Protein AF-A0A964HFK9-F1 (afdb_monomer_lite)

Sequence (72 aa):
MQTDKSETLPQTHDAQDRVIWRRDLQAQMRVSGETMRRWLKAKKLPAPDVAMSLKTMGWKTSTLRAAGINLA

Radius of gyration: 16.88 Å; chains: 1; bounding box: 38×52×30 Å

pLDDT: mean 79.78, std 12.84, range [49.28, 91.44]

Structure (mmCIF, N/CA/C/O backbone):
data_AF-A0A964HFK9-F1
#
_entry.id   AF-A0A964HFK9-F1
#
loop_
_atom_site.group_PDB
_atom_site.id
_atom_site.type_symbol
_atom_site.label_atom_id
_atom_site.label_alt_id
_atom_site.label_comp_id
_atom_site.label_asym_id
_atom_site.label_entity_id
_atom_site.label_seq_id
_atom_site.pdbx_PDB_ins_code
_atom_site.Cartn_x
_atom_site.Cartn_y
_atom_site.Cartn_z
_atom_site.occupancy
_atom_site.B_iso_or_equiv
_atom_site.auth_seq_id
_atom_site.auth_comp_id
_atom_site.auth_asym_id
_atom_site.auth_atom_id
_atom_site.pdbx_PDB_model_num
ATOM 1 N N . MET A 1 1 ? -23.961 41.277 18.744 1.00 65.19 1 MET A N 1
ATOM 2 C CA . MET A 1 1 ? -24.390 39.932 18.312 1.00 65.19 1 MET A CA 1
ATOM 3 C C . MET A 1 1 ? -23.705 39.619 16.993 1.00 65.19 1 MET A C 1
ATOM 5 O O . MET A 1 1 ? -24.025 40.268 16.010 1.00 65.19 1 MET A O 1
ATOM 9 N N . GLN A 1 2 ? -22.744 38.697 16.979 1.00 49.28 2 GLN A N 1
ATOM 10 C CA . GLN A 1 2 ? -22.256 38.064 15.750 1.00 49.28 2 GLN A CA 1
ATOM 11 C C . GLN A 1 2 ? -21.629 36.728 16.140 1.00 49.28 2 GLN A C 1
ATOM 13 O O . GLN A 1 2 ? -20.528 36.656 16.671 1.00 49.28 2 GLN A O 1
ATOM 18 N N . THR A 1 3 ? -22.423 35.677 15.981 1.00 62.44 3 THR A N 1
ATOM 19 C CA . THR A 1 3 ? -21.978 34.290 16.016 1.00 62.44 3 THR A CA 1
ATOM 20 C C . THR A 1 3 ? -21.384 33.991 14.647 1.00 62.44 3 THR A C 1
ATOM 22 O O . THR A 1 3 ? -22.127 33.663 13.722 1.00 62.44 3 THR A O 1
ATOM 25 N N . ASP A 1 4 ? -20.070 34.157 14.502 1.00 56.47 4 ASP A N 1
ATOM 26 C CA . ASP A 1 4 ? -19.362 33.576 13.365 1.00 56.47 4 ASP A CA 1
ATOM 27 C C . ASP A 1 4 ? -19.228 32.077 13.620 1.00 56.47 4 ASP A C 1
ATOM 29 O O . ASP A 1 4 ? -18.506 31.598 14.496 1.00 56.47 4 ASP A O 1
ATOM 33 N N . LYS A 1 5 ? -20.079 31.347 12.917 1.00 64.94 5 LYS A N 1
ATOM 34 C CA . LYS A 1 5 ? -20.183 29.904 12.929 1.00 64.94 5 LYS A CA 1
ATOM 35 C C . LYS A 1 5 ? -19.020 29.395 12.084 1.00 64.94 5 LYS A C 1
ATOM 37 O O . LYS A 1 5 ? -19.186 29.169 10.892 1.00 64.94 5 LYS A O 1
ATOM 42 N N . SER A 1 6 ? -17.840 29.256 12.684 1.00 61.09 6 SER A N 1
ATOM 43 C CA . SER A 1 6 ? -16.719 28.589 12.026 1.00 61.09 6 SER A CA 1
ATOM 44 C C . SER A 1 6 ? -17.114 27.126 11.801 1.00 61.09 6 SER A C 1
ATOM 46 O O . SER A 1 6 ? -17.076 26.294 12.707 1.00 61.09 6 SER A O 1
ATOM 48 N N . GLU A 1 7 ? -17.611 26.849 10.597 1.00 56.34 7 GLU A N 1
ATOM 49 C CA . GLU A 1 7 ? -17.930 25.527 10.079 1.00 56.34 7 GLU A CA 1
ATOM 50 C C . GLU A 1 7 ? -16.669 24.661 10.096 1.00 56.34 7 GLU A C 1
ATOM 52 O O . GLU A 1 7 ? -15.872 24.644 9.160 1.00 56.34 7 GLU A O 1
ATOM 57 N N . THR A 1 8 ? -16.490 23.896 11.170 1.00 64.94 8 THR A N 1
ATOM 58 C CA . THR A 1 8 ? -15.653 22.700 11.132 1.00 64.94 8 THR A CA 1
ATOM 59 C C . THR A 1 8 ? -16.376 21.686 10.257 1.00 64.94 8 THR A C 1
ATOM 61 O O . THR A 1 8 ? -17.187 20.902 10.742 1.00 64.94 8 THR A O 1
ATOM 64 N N . LEU A 1 9 ? -16.119 21.725 8.952 1.00 60.25 9 LEU A N 1
ATOM 65 C CA . LEU A 1 9 ? -16.479 20.639 8.050 1.00 60.25 9 LEU A CA 1
ATOM 66 C C . LEU A 1 9 ? -15.636 19.416 8.448 1.00 60.25 9 LEU A C 1
ATOM 68 O O . LEU A 1 9 ? -14.413 19.454 8.269 1.00 60.25 9 LEU A O 1
ATOM 72 N N . PRO A 1 10 ? -16.218 18.322 8.978 1.00 58.97 10 PRO A N 1
ATOM 73 C CA . PRO A 1 10 ? -15.488 17.071 9.035 1.00 58.97 10 PRO A CA 1
ATOM 74 C C . PRO A 1 10 ? -15.259 16.641 7.585 1.00 58.97 10 PRO A C 1
ATOM 76 O O . PRO A 1 10 ? -16.199 16.329 6.856 1.00 58.97 10 PRO A O 1
ATOM 79 N N . GLN A 1 11 ? -14.007 16.669 7.133 1.00 51.91 11 GLN A N 1
ATOM 80 C CA . GLN A 1 11 ? -13.641 16.119 5.833 1.00 51.91 11 GLN A CA 1
ATOM 81 C C . GLN A 1 11 ? -13.735 14.591 5.896 1.00 51.91 11 GLN A C 1
ATOM 83 O O . GLN A 1 11 ? -12.735 13.890 6.014 1.00 51.91 11 GLN A O 1
ATOM 88 N N . THR A 1 12 ? -14.950 14.051 5.838 1.00 56.19 12 THR A N 1
ATOM 89 C CA . THR A 1 12 ? -15.188 12.612 5.729 1.00 56.19 12 THR A CA 1
ATOM 90 C C . THR A 1 12 ? -15.071 12.203 4.261 1.00 56.19 12 THR A C 1
ATOM 92 O O . THR A 1 12 ? -16.053 11.910 3.587 1.00 56.19 12 THR A O 1
ATOM 95 N N . HIS A 1 13 ? -13.851 12.220 3.725 1.00 52.00 13 HIS A N 1
ATOM 96 C CA . HIS A 1 13 ? -13.558 11.589 2.438 1.00 52.00 13 HIS A CA 1
ATOM 97 C C . HIS A 1 13 ? -13.441 10.071 2.636 1.00 52.00 13 HIS A C 1
ATOM 99 O O . HIS A 1 13 ? -12.337 9.551 2.758 1.00 52.00 13 HIS A O 1
ATOM 105 N N . ASP A 1 14 ? -14.568 9.357 2.670 1.00 55.81 14 ASP A N 1
ATOM 106 C CA . ASP A 1 14 ? -14.561 7.885 2.742 1.00 55.81 14 ASP A CA 1
ATOM 107 C C . ASP A 1 14 ? -15.658 7.233 1.882 1.00 55.81 14 ASP A C 1
ATOM 109 O O . ASP A 1 14 ? -16.401 6.366 2.322 1.00 55.81 14 ASP A O 1
ATOM 113 N N . ALA A 1 15 ? -15.795 7.674 0.628 1.00 55.12 15 ALA A N 1
ATOM 114 C CA . ALA A 1 15 ? -16.733 7.060 -0.326 1.00 55.12 15 ALA A CA 1
ATOM 115 C C . ALA A 1 15 ? -16.050 6.360 -1.514 1.00 55.12 15 ALA A C 1
ATOM 117 O O . ALA A 1 15 ? -16.723 5.765 -2.351 1.00 55.12 15 ALA A O 1
ATOM 118 N N . GLN A 1 16 ? -14.720 6.416 -1.619 1.00 62.53 16 GLN A N 1
ATOM 119 C CA . GLN A 1 16 ? -13.977 5.698 -2.654 1.00 62.53 16 GLN A CA 1
ATOM 120 C C . GLN A 1 16 ? -12.731 5.096 -2.019 1.00 62.53 16 GLN A C 1
ATOM 122 O O . GLN A 1 16 ? -11.807 5.832 -1.676 1.00 62.53 16 GLN A O 1
ATOM 127 N N . ASP A 1 17 ? -12.713 3.771 -1.861 1.00 74.06 17 ASP A N 1
ATOM 128 C CA . ASP A 1 17 ? -11.518 2.998 -1.521 1.00 74.06 17 ASP A CA 1
ATOM 129 C C . ASP A 1 17 ? -10.413 3.302 -2.537 1.00 74.06 17 ASP A C 1
ATOM 131 O O . ASP A 1 17 ? -10.335 2.701 -3.613 1.00 74.06 17 ASP A O 1
ATOM 135 N N . ARG A 1 18 ? -9.563 4.283 -2.223 1.00 84.06 18 ARG A N 1
ATOM 136 C CA . ARG A 1 18 ? -8.472 4.663 -3.112 1.00 84.06 18 ARG A CA 1
ATOM 137 C C . ARG A 1 18 ? -7.447 3.543 -3.092 1.00 84.06 18 ARG A C 1
ATOM 139 O O . ARG A 1 18 ? -6.998 3.104 -2.034 1.00 84.06 18 ARG A O 1
ATOM 146 N N . VAL A 1 19 ? -7.065 3.086 -4.277 1.00 87.75 19 VAL A N 1
ATOM 147 C CA . VAL A 1 19 ? -5.963 2.139 -4.422 1.00 87.75 19 VAL A CA 1
ATOM 148 C C . VAL A 1 19 ? -4.662 2.926 -4.413 1.00 87.75 19 VAL A C 1
ATOM 150 O O . VAL A 1 19 ? -4.408 3.748 -5.290 1.00 87.75 19 VAL A O 1
ATOM 153 N N . ILE A 1 20 ? -3.832 2.656 -3.416 1.00 89.19 20 ILE A N 1
ATOM 154 C CA . ILE A 1 20 ? -2.495 3.210 -3.279 1.00 89.19 20 ILE A CA 1
ATOM 155 C C . ILE A 1 20 ? -1.520 2.210 -3.875 1.00 89.19 20 ILE A C 1
ATOM 157 O O . ILE A 1 20 ? -1.376 1.076 -3.410 1.00 89.19 20 ILE A O 1
ATOM 161 N N . TRP A 1 21 ? -0.856 2.633 -4.942 1.00 90.00 21 TRP A N 1
ATOM 162 C CA . TRP A 1 21 ? 0.119 1.814 -5.641 1.00 90.00 21 TRP A CA 1
ATOM 163 C C . TRP A 1 21 ? 1.406 1.683 -4.839 1.00 90.00 21 TRP A C 1
ATOM 165 O O . TRP A 1 21 ? 1.773 2.548 -4.049 1.00 90.00 21 TRP A O 1
ATOM 175 N N . ARG A 1 22 ? 2.160 0.617 -5.104 1.00 89.00 22 ARG A N 1
ATOM 176 C CA . ARG A 1 22 ? 3.447 0.345 -4.457 1.00 89.00 22 ARG A CA 1
ATOM 177 C C . ARG A 1 22 ? 4.400 1.525 -4.521 1.00 89.00 22 ARG A C 1
ATOM 179 O O . ARG A 1 22 ? 5.103 1.762 -3.548 1.00 89.00 22 ARG A O 1
ATOM 186 N N . ARG A 1 23 ? 4.456 2.221 -5.659 1.00 88.56 23 ARG A N 1
ATOM 187 C CA . ARG A 1 23 ? 5.356 3.362 -5.857 1.00 88.56 23 ARG A CA 1
ATOM 188 C C . ARG A 1 23 ? 4.976 4.527 -4.943 1.00 88.56 23 ARG A C 1
ATOM 190 O O . ARG A 1 23 ? 5.860 5.073 -4.292 1.00 88.56 23 ARG A O 1
ATOM 197 N N . ASP A 1 24 ? 3.689 4.844 -4.857 1.00 88.75 24 ASP A N 1
ATOM 198 C CA . ASP A 1 24 ? 3.157 5.873 -3.962 1.00 88.75 24 ASP A CA 1
ATOM 199 C C . ASP A 1 24 ? 3.327 5.488 -2.495 1.00 88.75 24 ASP A C 1
ATOM 201 O O . ASP A 1 24 ? 3.880 6.265 -1.722 1.00 88.75 24 ASP A O 1
ATOM 205 N N . LEU A 1 25 ? 2.971 4.254 -2.126 1.00 88.06 25 LEU A N 1
ATOM 206 C CA . LEU A 1 25 ? 3.157 3.735 -0.770 1.00 88.06 25 LEU A CA 1
ATOM 207 C C . LEU A 1 25 ? 4.635 3.785 -0.355 1.00 88.06 25 LEU A C 1
ATOM 209 O O . LEU A 1 25 ? 4.974 4.202 0.749 1.00 88.06 25 LEU A O 1
ATOM 213 N N . GLN A 1 26 ? 5.532 3.408 -1.268 1.00 90.62 26 GLN A N 1
ATOM 214 C CA . GLN A 1 26 ? 6.972 3.479 -1.055 1.00 90.62 26 GLN A CA 1
ATOM 215 C C . GLN A 1 26 ? 7.443 4.925 -0.831 1.00 90.62 26 GLN A C 1
ATOM 217 O O . GLN A 1 26 ? 8.262 5.160 0.059 1.00 90.62 26 GLN A O 1
ATOM 222 N N . ALA A 1 27 ? 6.936 5.880 -1.617 1.00 90.06 27 ALA A N 1
ATOM 223 C CA . ALA A 1 27 ? 7.276 7.295 -1.491 1.00 90.06 27 ALA A CA 1
ATOM 224 C C . ALA A 1 27 ? 6.744 7.902 -0.183 1.00 90.06 27 ALA A C 1
ATOM 226 O O . ALA A 1 27 ? 7.499 8.566 0.526 1.00 90.06 27 ALA A O 1
ATOM 227 N N . GLN A 1 28 ? 5.489 7.620 0.178 1.00 88.75 28 GLN A N 1
ATOM 228 C CA . GLN A 1 28 ? 4.867 8.103 1.413 1.00 88.75 28 GLN A CA 1
ATOM 229 C C . GLN A 1 28 ? 5.565 7.556 2.659 1.00 88.75 28 GLN A C 1
ATOM 231 O O . GLN A 1 28 ? 5.868 8.309 3.581 1.00 88.75 28 GLN A O 1
ATOM 236 N N . MET A 1 29 ? 5.892 6.263 2.669 1.00 87.62 29 MET A N 1
ATOM 237 C CA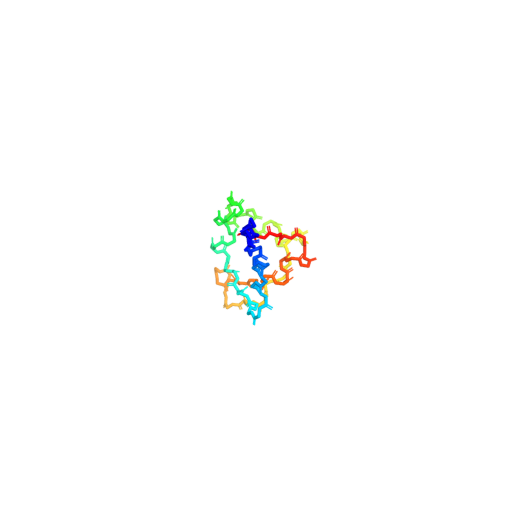 . MET A 1 29 ? 6.595 5.639 3.793 1.00 87.62 29 MET A CA 1
ATOM 238 C C . MET A 1 29 ? 8.111 5.887 3.770 1.00 87.62 29 MET A C 1
ATOM 240 O O . MET A 1 29 ? 8.804 5.497 4.707 1.00 87.62 29 MET A O 1
ATOM 244 N N . ARG A 1 30 ? 8.639 6.518 2.709 1.00 89.94 30 ARG A N 1
ATOM 245 C CA . ARG A 1 30 ? 10.076 6.764 2.484 1.00 89.94 30 ARG A CA 1
ATOM 246 C C . ARG A 1 30 ? 10.936 5.506 2.637 1.00 89.94 30 ARG A C 1
ATOM 248 O O . ARG A 1 30 ? 12.044 5.544 3.167 1.00 89.94 30 ARG A O 1
ATOM 255 N N . VAL A 1 31 ? 10.422 4.375 2.166 1.00 90.56 31 VAL A N 1
ATOM 256 C CA . VAL A 1 31 ? 11.115 3.084 2.237 1.00 90.56 31 VAL A CA 1
ATOM 257 C C . VAL A 1 31 ? 11.700 2.693 0.884 1.00 90.56 31 VAL A C 1
ATOM 259 O O . VAL A 1 31 ? 11.340 3.228 -0.162 1.00 90.56 31 VAL A O 1
ATOM 262 N N . SER A 1 32 ? 12.621 1.734 0.872 1.00 91.06 32 SER A N 1
ATOM 263 C CA . SER A 1 32 ? 13.112 1.156 -0.378 1.00 91.06 32 SER A CA 1
ATOM 264 C C . SER A 1 32 ? 12.182 0.043 -0.876 1.00 91.06 32 SER A C 1
ATOM 266 O O . SER A 1 32 ? 11.409 -0.561 -0.121 1.00 91.06 32 SER A O 1
ATOM 268 N N . GLY A 1 33 ? 12.295 -0.296 -2.162 1.00 88.25 33 GLY A N 1
ATOM 269 C CA . GLY A 1 33 ? 11.587 -1.443 -2.731 1.00 88.25 33 GLY A CA 1
ATOM 270 C C . GLY A 1 33 ? 11.968 -2.767 -2.054 1.00 88.25 33 GLY A C 1
ATOM 271 O O . GLY A 1 33 ? 11.136 -3.677 -1.988 1.00 88.25 33 GLY A O 1
ATOM 272 N N . GLU A 1 34 ? 13.189 -2.871 -1.515 1.00 90.81 34 GLU A N 1
ATOM 273 C CA . GLU A 1 34 ? 13.627 -4.024 -0.727 1.00 90.81 34 GLU A CA 1
ATOM 274 C C . GLU A 1 34 ? 12.912 -4.093 0.624 1.00 90.81 34 GLU A C 1
ATOM 276 O O . GLU A 1 34 ? 12.425 -5.166 0.982 1.00 90.81 34 GLU A O 1
ATOM 281 N N . THR A 1 35 ? 12.773 -2.971 1.335 1.00 91.38 35 THR A N 1
ATOM 282 C CA . THR A 1 35 ? 12.019 -2.911 2.597 1.00 91.38 35 THR A CA 1
ATOM 283 C C . THR A 1 35 ? 10.586 -3.392 2.397 1.00 91.38 35 THR A C 1
ATOM 285 O O . THR A 1 35 ? 10.129 -4.273 3.121 1.00 91.38 35 THR A O 1
ATOM 288 N N . MET A 1 36 ? 9.918 -2.926 1.337 1.00 88.50 36 MET A N 1
ATOM 289 C CA . MET A 1 36 ? 8.577 -3.394 0.964 1.00 88.50 36 MET A CA 1
ATOM 290 C C . MET A 1 36 ? 8.537 -4.909 0.725 1.00 88.50 36 MET A C 1
ATOM 292 O O . MET A 1 36 ? 7.639 -5.598 1.202 1.00 88.50 36 MET A O 1
ATOM 296 N N . ARG A 1 37 ? 9.538 -5.460 0.023 1.00 87.25 37 ARG A N 1
ATOM 297 C CA . ARG A 1 37 ? 9.640 -6.909 -0.215 1.00 87.25 37 ARG A CA 1
ATOM 298 C C . ARG A 1 37 ? 9.836 -7.681 1.094 1.00 87.25 37 ARG A C 1
ATOM 300 O O . ARG A 1 37 ? 9.204 -8.718 1.281 1.00 87.25 37 ARG A O 1
ATOM 307 N N . ARG A 1 38 ? 10.691 -7.187 1.998 1.00 91.00 38 ARG A N 1
ATOM 308 C CA . ARG A 1 38 ? 10.909 -7.787 3.323 1.00 91.00 38 ARG A CA 1
ATOM 309 C C . ARG A 1 38 ? 9.635 -7.753 4.155 1.00 91.00 38 ARG A C 1
ATOM 311 O O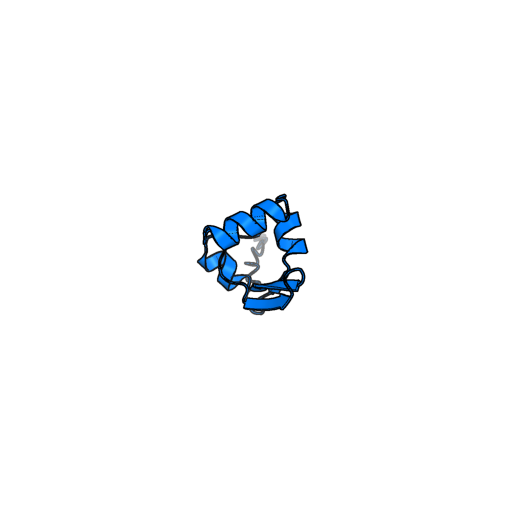 . ARG A 1 38 ? 9.324 -8.756 4.781 1.00 91.00 38 ARG A O 1
ATOM 318 N N . TRP A 1 39 ? 8.882 -6.657 4.133 1.00 89.56 39 TRP A N 1
ATOM 319 C CA . TRP A 1 39 ? 7.620 -6.545 4.865 1.00 89.56 39 TRP A CA 1
ATOM 320 C C . TRP A 1 39 ? 6.543 -7.479 4.329 1.00 89.56 39 TRP A C 1
ATOM 322 O O . TRP A 1 39 ? 5.877 -8.130 5.128 1.00 89.56 39 TRP A O 1
ATOM 332 N N . LEU A 1 40 ? 6.432 -7.620 3.006 1.00 86.88 40 LEU A N 1
ATOM 333 C CA . LEU A 1 40 ? 5.548 -8.610 2.388 1.00 86.88 40 LEU A CA 1
ATOM 334 C C . LEU A 1 40 ? 5.931 -10.040 2.792 1.00 86.88 40 LEU A C 1
ATOM 336 O O . LEU A 1 40 ? 5.076 -10.809 3.222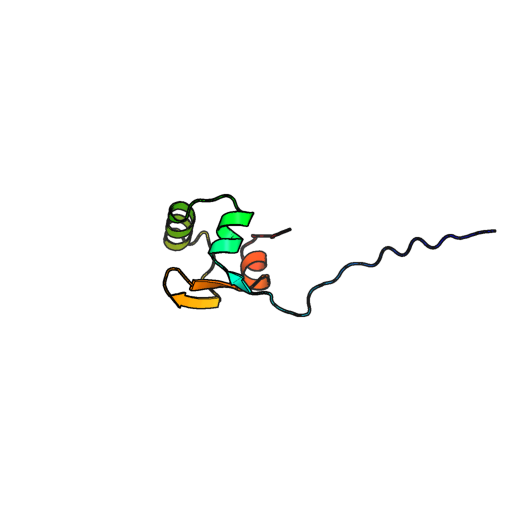 1.00 86.88 40 LEU A O 1
ATOM 340 N N . LYS A 1 41 ? 7.224 -10.390 2.737 1.00 88.38 41 LYS A N 1
ATOM 341 C CA . LYS A 1 41 ? 7.712 -11.715 3.163 1.00 88.38 41 LYS A CA 1
ATOM 342 C C . LYS A 1 41 ? 7.512 -11.954 4.665 1.00 88.38 41 LYS A C 1
ATOM 344 O O . LYS A 1 41 ? 7.198 -13.067 5.072 1.00 88.38 41 LYS A O 1
ATOM 349 N N . ALA A 1 42 ? 7.681 -10.913 5.475 1.00 89.69 42 ALA A N 1
ATOM 350 C CA . ALA A 1 42 ? 7.502 -10.941 6.924 1.00 89.69 42 ALA A CA 1
ATOM 351 C C . ALA A 1 42 ? 6.037 -10.764 7.365 1.00 89.69 42 ALA A C 1
ATOM 353 O O . ALA A 1 42 ? 5.794 -10.663 8.563 1.00 89.69 42 ALA A O 1
ATOM 354 N N . LYS A 1 43 ? 5.078 -10.691 6.425 1.00 85.44 43 LYS A N 1
ATOM 355 C CA . LYS A 1 43 ? 3.646 -10.453 6.688 1.00 85.44 43 LYS A CA 1
ATOM 356 C C . LYS A 1 43 ? 3.365 -9.204 7.544 1.00 85.44 43 LYS A C 1
ATOM 358 O O . LYS A 1 43 ? 2.366 -9.144 8.249 1.00 85.44 43 LYS A O 1
ATOM 363 N N . LYS A 1 44 ? 4.252 -8.204 7.478 1.00 85.94 44 LYS A N 1
ATOM 364 C CA . LYS A 1 44 ? 4.082 -6.889 8.124 1.00 85.94 44 LYS A CA 1
ATOM 365 C C . LYS A 1 44 ? 3.259 -5.917 7.281 1.00 85.94 44 LYS A C 1
ATOM 367 O O . LYS A 1 44 ? 2.755 -4.937 7.810 1.00 85.94 44 LYS A O 1
ATOM 372 N N . LEU A 1 45 ? 3.170 -6.170 5.977 1.00 86.88 45 LEU A N 1
ATOM 373 C CA . LEU A 1 45 ? 2.309 -5.441 5.053 1.00 86.88 45 LEU A CA 1
ATOM 374 C C . LEU A 1 45 ? 1.152 -6.367 4.648 1.00 86.88 45 LEU A C 1
ATOM 376 O O . LEU A 1 45 ? 1.413 -7.555 4.420 1.00 86.88 45 LEU A O 1
ATOM 380 N N . PRO A 1 46 ? -0.093 -5.868 4.547 1.00 88.19 46 PRO A N 1
ATOM 381 C CA . PRO A 1 46 ? -1.209 -6.678 4.077 1.00 88.19 46 PRO A CA 1
ATOM 382 C C . PRO A 1 46 ? -0.995 -7.149 2.633 1.00 88.19 46 PRO A C 1
ATOM 384 O O . PRO A 1 46 ? -0.149 -6.627 1.896 1.00 88.19 46 PRO A O 1
ATOM 387 N N . ALA A 1 47 ? -1.772 -8.149 2.216 1.00 86.19 47 ALA A N 1
ATOM 388 C CA . ALA A 1 47 ? -1.778 -8.587 0.827 1.00 86.19 47 ALA A CA 1
ATOM 389 C C . ALA A 1 47 ? -2.240 -7.437 -0.093 1.00 86.19 47 ALA A C 1
ATOM 391 O O . ALA A 1 47 ? -3.125 -6.674 0.295 1.00 86.19 47 ALA A O 1
ATOM 392 N N . PRO A 1 48 ? -1.639 -7.278 -1.284 1.00 88.69 48 PRO A N 1
ATOM 393 C CA . PRO A 1 48 ? -2.102 -6.295 -2.255 1.00 88.69 48 PRO A CA 1
ATOM 394 C C . PRO A 1 48 ? -3.500 -6.666 -2.758 1.00 88.69 48 PRO A C 1
ATOM 396 O O . PRO A 1 48 ? -3.712 -7.785 -3.221 1.00 88.69 48 PRO A O 1
ATOM 399 N N . ASP A 1 49 ? -4.430 -5.714 -2.705 1.00 86.88 49 ASP A N 1
ATOM 400 C CA . ASP A 1 49 ? -5.769 -5.840 -3.292 1.00 86.88 49 ASP A CA 1
ATOM 401 C C . ASP A 1 49 ? -5.716 -5.950 -4.820 1.00 86.88 49 ASP A C 1
ATOM 403 O O . ASP A 1 49 ? -6.515 -6.649 -5.437 1.00 86.88 49 ASP A O 1
ATOM 407 N N . VAL A 1 50 ? -4.767 -5.247 -5.440 1.00 85.44 50 VAL A N 1
ATOM 408 C CA . VAL A 1 50 ? -4.563 -5.250 -6.888 1.00 85.44 50 VAL A CA 1
ATOM 409 C C . VAL A 1 50 ? -3.160 -5.758 -7.163 1.00 85.44 50 VAL A C 1
ATOM 411 O O . VAL A 1 50 ? -2.184 -5.087 -6.840 1.00 85.44 50 VAL A O 1
ATOM 414 N N . ALA A 1 51 ? -3.038 -6.932 -7.775 1.00 85.94 51 ALA A N 1
ATOM 415 C CA . ALA A 1 51 ? -1.752 -7.526 -8.130 1.00 85.94 51 ALA A CA 1
ATOM 416 C C . ALA A 1 51 ? -1.709 -7.843 -9.628 1.00 85.94 51 ALA A C 1
ATOM 418 O O . ALA A 1 51 ? -1.955 -8.968 -10.047 1.00 85.94 51 ALA A O 1
ATOM 419 N N . MET A 1 52 ? -1.383 -6.838 -10.445 1.00 80.00 52 MET A N 1
ATOM 420 C CA . MET A 1 52 ? -1.165 -7.047 -11.882 1.00 80.00 52 MET A CA 1
ATOM 421 C C . MET A 1 52 ? 0.237 -7.604 -12.161 1.00 80.00 52 MET A C 1
ATOM 423 O O . MET A 1 52 ? 0.440 -8.370 -13.096 1.00 80.00 52 MET A O 1
ATOM 427 N N . SER A 1 53 ? 1.238 -7.196 -11.373 1.00 78.12 53 SER A N 1
ATOM 428 C CA . SER A 1 53 ? 2.640 -7.617 -11.505 1.00 78.12 53 SER A CA 1
ATOM 429 C C . SER A 1 53 ? 3.433 -7.254 -10.249 1.00 78.12 53 SER A C 1
ATOM 431 O O . SER A 1 53 ? 3.011 -6.402 -9.475 1.00 78.12 53 SER A O 1
ATOM 433 N N . LEU A 1 54 ? 4.649 -7.791 -10.077 1.00 70.31 54 LEU A N 1
ATOM 434 C CA . LEU A 1 54 ? 5.512 -7.476 -8.921 1.00 70.31 54 LEU A CA 1
ATOM 435 C C . LEU A 1 54 ? 5.817 -5.972 -8.749 1.00 70.31 54 LEU A C 1
ATOM 437 O O . LEU A 1 54 ? 6.125 -5.519 -7.645 1.00 70.31 54 LEU A O 1
ATOM 441 N N . LYS A 1 55 ? 5.780 -5.187 -9.830 1.00 71.38 55 LYS A N 1
ATOM 442 C CA . LYS A 1 55 ? 5.938 -3.721 -9.786 1.00 71.38 55 LYS A CA 1
ATO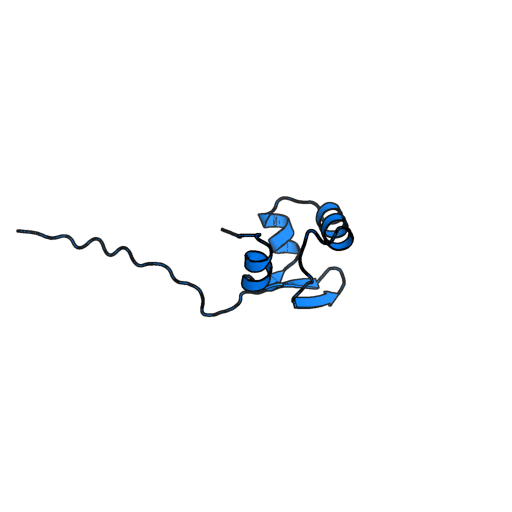M 443 C C . LYS A 1 55 ? 4.599 -2.990 -9.649 1.00 71.38 55 LYS A C 1
ATOM 445 O O . LYS A 1 55 ? 4.552 -1.945 -9.008 1.00 71.38 55 LYS A O 1
ATOM 450 N N . THR A 1 56 ? 3.534 -3.574 -10.187 1.00 82.69 56 THR A N 1
ATOM 451 C CA . THR A 1 56 ? 2.182 -3.007 -10.242 1.00 82.69 56 THR A CA 1
ATOM 452 C C . THR A 1 56 ? 1.303 -3.723 -9.224 1.00 82.69 56 THR A C 1
ATOM 454 O O . THR A 1 56 ? 0.443 -4.537 -9.564 1.00 82.69 56 THR A O 1
ATOM 457 N N . MET A 1 57 ? 1.605 -3.453 -7.954 1.00 90.00 57 MET A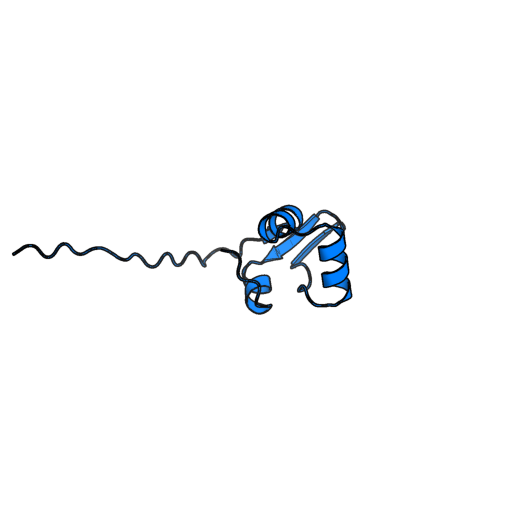 N 1
ATOM 458 C CA . MET A 1 57 ? 0.802 -3.867 -6.808 1.00 90.00 57 MET A CA 1
ATOM 459 C C . MET A 1 57 ? 0.149 -2.637 -6.189 1.00 90.00 57 MET A C 1
ATOM 461 O O . MET A 1 57 ? 0.795 -1.591 -6.102 1.00 90.00 57 MET A O 1
ATOM 465 N N . GLY A 1 58 ? -1.098 -2.766 -5.762 1.00 89.69 58 GLY A N 1
ATOM 466 C CA . GLY A 1 58 ? -1.864 -1.719 -5.110 1.00 89.69 58 GLY A CA 1
ATOM 467 C C . GLY A 1 58 ? -2.618 -2.258 -3.906 1.00 89.69 58 GLY A C 1
ATOM 468 O O . GLY A 1 58 ? -3.021 -3.420 -3.882 1.00 89.69 58 GLY A O 1
ATOM 469 N N . TRP A 1 59 ? -2.797 -1.400 -2.914 1.00 91.44 59 TRP A N 1
ATOM 470 C CA . TRP A 1 59 ? -3.542 -1.685 -1.696 1.00 91.44 59 TRP A CA 1
ATOM 471 C C . TRP A 1 59 ? -4.655 -0.672 -1.551 1.00 91.44 59 TRP A C 1
ATOM 473 O O . TRP A 1 59 ? -4.442 0.513 -1.802 1.00 91.44 59 TRP A O 1
ATOM 483 N N . LYS A 1 60 ? -5.830 -1.112 -1.117 1.00 89.75 60 LYS A N 1
ATOM 484 C CA . LYS A 1 60 ? -6.882 -0.168 -0.752 1.00 89.75 60 LYS A CA 1
ATOM 485 C C . LYS A 1 60 ? -6.505 0.559 0.529 1.00 89.75 60 LYS A C 1
ATOM 487 O O . LYS A 1 60 ? -5.895 -0.018 1.434 1.00 89.75 60 LYS A O 1
ATOM 492 N N . THR A 1 61 ? -6.923 1.814 0.629 1.00 87.50 61 THR A N 1
ATOM 493 C CA . THR A 1 61 ? -6.819 2.601 1.861 1.00 87.50 61 THR A CA 1
ATOM 494 C C . THR A 1 61 ? -7.437 1.877 3.053 1.00 87.50 61 THR A C 1
ATOM 496 O O . THR A 1 61 ? -6.826 1.862 4.119 1.00 87.50 61 THR A O 1
ATOM 499 N N . SER A 1 62 ? -8.581 1.205 2.880 1.00 85.81 62 SER A N 1
ATOM 500 C CA . SER A 1 62 ? -9.217 0.437 3.959 1.00 85.81 62 SER A CA 1
ATOM 501 C C . SER A 1 62 ? -8.372 -0.750 4.413 1.00 85.81 62 SER A C 1
ATOM 503 O O . SER A 1 62 ? -8.206 -0.958 5.612 1.00 85.81 62 SER A O 1
ATOM 505 N N . THR A 1 63 ? -7.764 -1.487 3.479 1.00 89.06 63 THR A N 1
ATOM 506 C CA . THR A 1 63 ? -6.862 -2.610 3.786 1.00 89.06 63 THR A CA 1
ATOM 507 C C . THR A 1 63 ? -5.632 -2.142 4.563 1.00 89.06 63 THR A C 1
ATOM 509 O O . THR A 1 63 ? -5.221 -2.777 5.534 1.00 89.06 63 THR A O 1
ATOM 512 N N . LEU A 1 64 ? -5.049 -1.008 4.167 1.00 87.69 64 LEU A N 1
ATOM 513 C CA . LEU A 1 64 ? -3.907 -0.419 4.866 1.00 87.69 64 LEU A CA 1
ATOM 514 C C . LEU A 1 64 ? -4.297 0.074 6.262 1.00 87.69 64 LEU A C 1
ATOM 516 O O . LEU A 1 64 ? -3.610 -0.260 7.226 1.00 87.69 64 LEU A O 1
ATOM 520 N N . ARG A 1 65 ? -5.434 0.767 6.403 1.00 86.94 65 ARG A N 1
ATOM 521 C CA . ARG A 1 65 ? -5.953 1.193 7.712 1.00 86.94 65 ARG A CA 1
ATOM 522 C C . ARG A 1 65 ? -6.257 0.011 8.629 1.00 86.94 65 ARG A C 1
ATOM 524 O O . ARG A 1 65 ? -5.897 0.063 9.800 1.00 86.94 65 ARG A O 1
ATOM 531 N N . ALA A 1 66 ? -6.841 -1.066 8.104 1.00 85.06 66 ALA A N 1
ATOM 532 C CA . ALA A 1 66 ? -7.084 -2.299 8.855 1.00 85.06 66 ALA A CA 1
ATOM 533 C C . ALA A 1 66 ? -5.779 -2.955 9.340 1.00 85.06 66 ALA A C 1
ATOM 535 O O . ALA A 1 66 ? -5.749 -3.565 10.405 1.00 85.06 66 ALA A O 1
ATOM 536 N N . ALA A 1 67 ? -4.684 -2.783 8.594 1.00 85.19 67 ALA A N 1
ATOM 537 C CA . ALA A 1 67 ? -3.344 -3.200 9.001 1.00 85.19 67 ALA A CA 1
ATOM 538 C C . ALA A 1 67 ? -2.630 -2.192 9.929 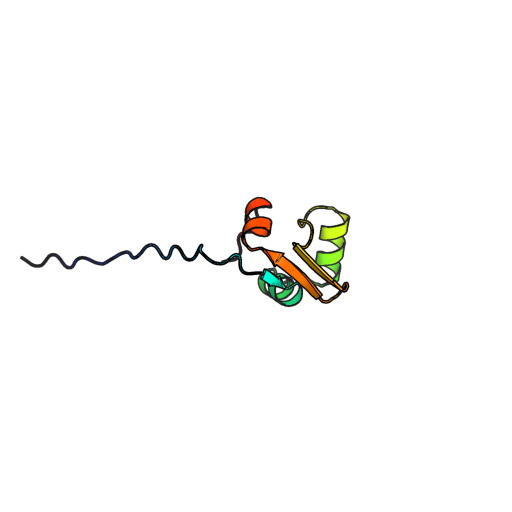1.00 85.19 67 ALA A C 1
ATOM 540 O O . ALA A 1 67 ? -1.461 -2.388 10.257 1.00 85.19 67 ALA A O 1
ATOM 541 N N . GLY A 1 68 ? -3.297 -1.107 10.339 1.00 84.88 68 GLY A N 1
ATOM 542 C CA . GLY A 1 68 ? -2.721 -0.049 11.174 1.00 84.88 68 GLY A CA 1
ATOM 543 C C . GLY A 1 68 ? -1.817 0.933 10.420 1.00 84.88 68 GLY A C 1
ATOM 544 O O . GLY A 1 68 ? -1.107 1.720 11.042 1.00 84.88 68 GLY A O 1
ATOM 545 N N . ILE A 1 69 ? -1.828 0.906 9.086 1.00 83.50 69 ILE A N 1
ATOM 546 C CA . ILE A 1 69 ? -1.069 1.817 8.226 1.00 83.50 69 ILE A CA 1
ATOM 547 C C . ILE A 1 69 ? -2.003 2.956 7.828 1.00 83.50 69 ILE A C 1
ATOM 549 O O . ILE A 1 69 ? -2.772 2.850 6.872 1.00 83.50 69 ILE A O 1
ATOM 553 N N . ASN A 1 70 ? -1.949 4.047 8.590 1.00 79.69 70 ASN A N 1
ATOM 554 C CA . ASN A 1 70 ? -2.716 5.247 8.284 1.00 79.69 70 ASN A CA 1
ATOM 555 C C . ASN A 1 70 ? -1.865 6.192 7.433 1.00 79.69 70 ASN A C 1
ATOM 557 O O . ASN A 1 70 ? -0.818 6.667 7.875 1.00 79.69 70 ASN A O 1
ATOM 561 N N . LEU A 1 71 ? -2.294 6.415 6.197 1.00 74.00 71 LEU A N 1
ATOM 562 C CA . LEU A 1 71 ? -1.635 7.323 5.267 1.00 74.00 71 LEU A CA 1
ATOM 563 C C . LEU A 1 71 ? -2.356 8.666 5.366 1.00 74.00 71 LEU A C 1
ATOM 565 O O . LEU A 1 71 ? -3.581 8.704 5.242 1.00 74.00 71 LEU A O 1
ATOM 569 N N . ALA A 1 72 ? -1.589 9.705 5.704 1.00 58.97 72 ALA A N 1
ATOM 570 C CA . ALA A 1 72 ? -2.069 11.061 5.960 1.00 58.97 72 ALA A CA 1
ATOM 571 C C . ALA A 1 72 ? -2.593 11.750 4.694 1.00 58.97 72 ALA A C 1
ATOM 573 O O . ALA A 1 72 ? -2.034 11.485 3.602 1.00 58.97 72 ALA A O 1
#

Foldseek 3Di:
DDDPPPDPDPPPPDPDQDWQWPVNVCVQVVHDLVVVVVCVVVVLQPAFPDPPDSRGGTHTCVSCVVSVNHRD

Secondary structure (DSSP, 8-state):
--------------SS--EEEHHHHHHHTT--HHHHHHHHHTT-SPPPSEESSSSSEEEEHHHHHHTT----